Protein AF-X0SXE2-F1 (afdb_monomer_lite)

Organism: NCBI:txid412755

Secondary structure (DSSP, 8-state):
---------GGGHHHHHHIIIIITTTT-GGGTT-TTGGGG--S-HHHHHT--HHHHHHHHHHHHHH-

Radius of gyration: 12.99 Å; chains: 1; bounding box: 32×31×31 Å

Sequence (67 aa):
MDLIIKELTPGLIKDFLNFFDNIAFSDNPEWGGCYCHFYHFPGNMEDWEQATKEKNRNATITLIKEE

Structure (mmCIF, N/CA/C/O backbone):
data_AF-X0SXE2-F1
#
_entry.id   AF-X0SXE2-F1
#
loop_
_atom_site.group_PDB
_atom_site.id
_atom_site.type_symbol
_atom_site.label_atom_id
_atom_site.label_alt_id
_atom_site.label_comp_id
_atom_site.label_asym_id
_atom_site.label_entity_id
_atom_site.label_seq_id
_atom_site.pdbx_PDB_ins_code
_atom_site.Cartn_x
_atom_site.Cartn_y
_atom_site.Cartn_z
_atom_site.occupancy
_atom_site.B_iso_or_equiv
_atom_site.auth_seq_id
_atom_site.auth_comp_id
_atom_site.auth_asym_id
_atom_site.auth_atom_id
_atom_site.pdbx_PDB_model_num
ATOM 1 N N . MET A 1 1 ? -26.410 -5.801 12.656 1.00 69.19 1 MET A N 1
ATOM 2 C CA . MET A 1 1 ? -24.975 -5.573 12.413 1.00 69.19 1 MET A CA 1
ATOM 3 C C . MET A 1 1 ? -24.864 -4.122 12.019 1.00 69.19 1 MET A C 1
ATOM 5 O O . MET A 1 1 ? -25.358 -3.778 10.953 1.00 69.19 1 MET A O 1
ATOM 9 N N . ASP A 1 2 ? -24.312 -3.289 12.891 1.00 89.62 2 ASP A N 1
ATOM 10 C CA . ASP A 1 2 ? -24.144 -1.870 12.595 1.00 89.62 2 ASP A CA 1
ATOM 11 C C . ASP A 1 2 ? -22.794 -1.694 11.904 1.00 89.62 2 ASP A C 1
ATOM 13 O O . ASP A 1 2 ? -21.740 -1.897 12.506 1.00 89.62 2 ASP A O 1
ATOM 17 N N . LEU A 1 3 ? -22.835 -1.405 10.604 1.00 93.06 3 LEU A N 1
ATOM 18 C CA . LEU A 1 3 ? -21.650 -1.129 9.802 1.00 93.06 3 LEU A CA 1
ATOM 19 C C . LEU A 1 3 ? -21.414 0.383 9.786 1.00 93.06 3 LEU A C 1
ATOM 21 O O . LEU A 1 3 ? -22.296 1.145 9.394 1.00 93.06 3 LEU A O 1
ATOM 25 N N . ILE A 1 4 ? -20.217 0.810 10.183 1.00 93.88 4 ILE A N 1
ATOM 26 C CA . ILE A 1 4 ? -19.804 2.215 10.137 1.00 93.88 4 ILE A CA 1
ATOM 27 C C . ILE A 1 4 ? -18.778 2.372 9.019 1.00 93.88 4 ILE A C 1
ATOM 29 O O . ILE A 1 4 ? -17.698 1.785 9.081 1.00 93.88 4 ILE A O 1
ATOM 33 N N . ILE A 1 5 ? -19.110 3.181 8.015 1.00 94.69 5 ILE A N 1
ATOM 34 C CA . ILE A 1 5 ? -18.208 3.543 6.917 1.00 94.69 5 ILE A CA 1
ATOM 35 C C . ILE A 1 5 ? -17.487 4.837 7.303 1.00 94.69 5 ILE A C 1
ATOM 3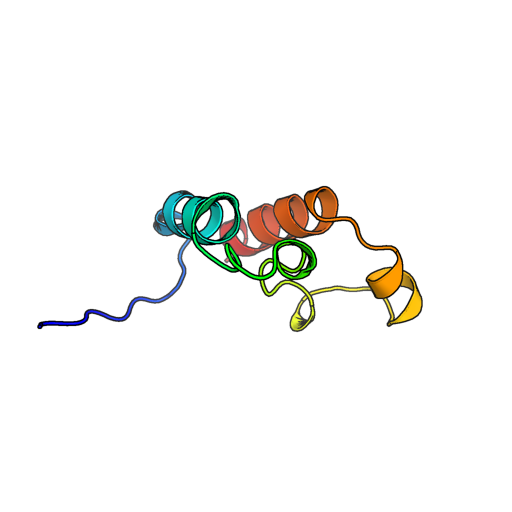7 O O . ILE A 1 5 ? -18.120 5.780 7.778 1.00 94.69 5 ILE A O 1
ATOM 41 N N . LYS A 1 6 ? -16.164 4.873 7.127 1.00 94.25 6 LYS A N 1
ATOM 42 C CA . LYS A 1 6 ? -15.316 6.029 7.438 1.00 94.25 6 LYS A CA 1
ATOM 43 C C . LYS A 1 6 ? -14.434 6.361 6.244 1.00 94.25 6 LYS A C 1
ATOM 45 O O . LYS A 1 6 ? -14.015 5.462 5.520 1.00 94.25 6 LYS A O 1
ATOM 50 N N . GLU A 1 7 ? -14.142 7.643 6.083 1.00 95.06 7 GLU A N 1
ATOM 51 C CA . GLU A 1 7 ? -13.093 8.121 5.187 1.00 95.06 7 GLU A CA 1
ATOM 52 C C . GLU A 1 7 ? -11.718 7.620 5.649 1.00 95.06 7 GLU A C 1
ATOM 54 O O . GLU A 1 7 ? -11.462 7.506 6.854 1.00 95.06 7 GLU A O 1
ATOM 59 N N . LEU A 1 8 ? -10.838 7.309 4.695 1.00 94.56 8 LEU A N 1
ATOM 60 C CA . LEU A 1 8 ? -9.465 6.906 4.976 1.00 94.56 8 LEU A CA 1
ATOM 61 C C . LEU A 1 8 ? -8.636 8.146 5.326 1.00 94.56 8 LEU A C 1
ATOM 63 O O . LEU A 1 8 ? -8.244 8.898 4.450 1.00 94.56 8 LEU A O 1
ATOM 67 N N . THR A 1 9 ? -8.357 8.336 6.612 1.00 95.81 9 THR A N 1
ATOM 68 C CA . THR A 1 9 ? -7.508 9.429 7.115 1.00 95.81 9 THR A CA 1
ATOM 69 C C . THR A 1 9 ? -6.128 8.903 7.527 1.00 95.81 9 THR A C 1
ATOM 71 O O . THR A 1 9 ? -5.996 7.696 7.785 1.00 95.81 9 THR A O 1
ATOM 74 N N . PRO A 1 10 ? -5.111 9.772 7.719 1.00 96.94 10 PRO A N 1
ATOM 75 C CA . PRO A 1 10 ? -3.818 9.364 8.276 1.00 96.94 10 PRO A CA 1
ATOM 76 C C . PRO A 1 10 ? -3.926 8.527 9.563 1.00 96.94 10 PRO A C 1
ATOM 78 O O . PRO A 1 10 ? -3.114 7.631 9.806 1.00 96.94 10 PRO A O 1
ATOM 81 N N . GLY A 1 11 ? -4.955 8.775 10.385 1.00 96.69 11 GLY A N 1
ATOM 82 C CA . GLY A 1 11 ? -5.212 8.035 11.623 1.00 96.69 11 GLY A CA 1
ATOM 83 C C . GLY A 1 11 ? -5.585 6.559 11.424 1.00 96.69 11 GLY A C 1
ATOM 84 O O . GLY A 1 11 ? -5.380 5.763 12.338 1.00 96.69 11 GLY A O 1
ATOM 85 N N . LEU A 1 12 ? -6.080 6.178 10.242 1.00 96.56 12 LEU A N 1
ATOM 86 C CA . LEU A 1 12 ? -6.519 4.815 9.905 1.00 96.56 12 LEU A CA 1
ATOM 87 C C . LEU A 1 12 ? -5.493 4.031 9.071 1.00 96.56 12 LEU A C 1
ATOM 89 O O . LEU A 1 12 ? -5.747 2.892 8.679 1.00 96.56 12 LEU A O 1
ATOM 93 N N . ILE A 1 13 ? -4.306 4.596 8.826 1.00 97.25 13 ILE A N 1
ATOM 94 C CA . ILE A 1 13 ? -3.281 3.981 7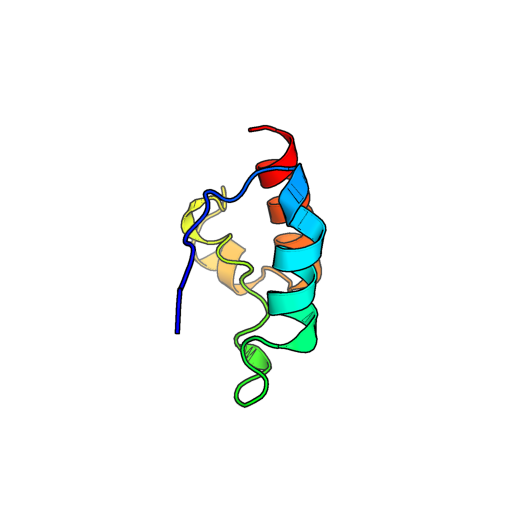.971 1.00 97.25 13 ILE A CA 1
ATOM 95 C C . ILE A 1 13 ? -2.876 2.574 8.430 1.00 97.25 13 ILE A C 1
ATOM 97 O O . ILE A 1 13 ? -2.623 1.698 7.609 1.00 97.25 13 ILE A O 1
ATOM 101 N N . LYS A 1 14 ? -2.827 2.325 9.744 1.00 97.56 14 LYS A N 1
ATOM 102 C CA . LYS A 1 14 ? -2.453 1.009 10.282 1.00 97.56 14 LYS A CA 1
ATOM 103 C C . LYS A 1 14 ? -3.503 -0.050 9.964 1.00 97.56 14 LYS A C 1
ATOM 105 O O . LYS A 1 14 ? -3.130 -1.162 9.603 1.00 97.56 14 LYS A O 1
ATOM 110 N N . ASP A 1 15 ? -4.780 0.305 10.068 1.00 97.31 15 ASP A N 1
ATOM 111 C CA . ASP A 1 15 ? -5.888 -0.598 9.756 1.00 97.31 15 ASP A CA 1
ATOM 112 C C . ASP A 1 15 ? -5.919 -0.909 8.258 1.00 97.31 15 ASP A C 1
ATOM 114 O O . ASP A 1 15 ? -6.021 -2.073 7.872 1.00 97.31 15 ASP A O 1
ATOM 118 N N . PHE A 1 16 ? -5.728 0.116 7.420 1.00 96.81 16 PHE A N 1
ATOM 119 C CA . PHE A 1 16 ? -5.596 -0.033 5.971 1.00 96.81 16 PHE A CA 1
ATOM 120 C C . PHE A 1 16 ? -4.448 -0.982 5.600 1.00 96.81 16 PHE A C 1
ATOM 122 O O . PHE A 1 16 ? -4.656 -1.956 4.879 1.00 96.81 16 PHE A O 1
ATOM 129 N N . LEU A 1 17 ? -3.245 -0.748 6.135 1.00 97.06 17 LEU A N 1
ATOM 130 C CA . LEU A 1 17 ? -2.086 -1.594 5.847 1.00 97.06 17 LEU A CA 1
ATOM 131 C C . LEU A 1 17 ? -2.290 -3.023 6.345 1.00 97.06 17 LEU A C 1
ATOM 133 O O . LEU A 1 17 ? -2.010 -3.956 5.605 1.00 97.06 17 LEU A O 1
ATOM 137 N N . ASN A 1 18 ? -2.820 -3.212 7.555 1.00 97.19 18 ASN A N 1
ATOM 138 C CA . ASN A 1 18 ? -3.102 -4.548 8.071 1.00 97.19 18 ASN A CA 1
ATOM 139 C C . ASN A 1 18 ? -4.118 -5.299 7.199 1.00 97.19 18 ASN A C 1
ATOM 141 O O . ASN A 1 18 ? -3.951 -6.495 6.964 1.00 97.19 18 ASN A O 1
ATOM 145 N N . PHE A 1 19 ? -5.145 -4.605 6.701 1.00 96.19 19 PHE A N 1
ATOM 146 C CA . PHE A 1 19 ? -6.107 -5.201 5.786 1.00 96.19 19 PHE A CA 1
ATOM 147 C C . PHE A 1 19 ? -5.409 -5.719 4.525 1.00 96.19 19 PHE A C 1
ATOM 149 O O . PHE A 1 19 ? -5.516 -6.904 4.241 1.00 96.19 19 PHE A O 1
ATOM 156 N N . PHE A 1 20 ? -4.629 -4.897 3.822 1.00 96.31 20 PHE A N 1
ATOM 157 C CA . PHE A 1 20 ? -3.934 -5.331 2.599 1.00 96.31 20 PHE A CA 1
ATOM 158 C C . PHE A 1 20 ? -2.780 -6.317 2.836 1.00 96.31 20 PHE A C 1
ATOM 160 O O . PHE A 1 20 ? -2.501 -7.150 1.976 1.00 96.31 20 PHE A O 1
ATOM 167 N N . ASP A 1 21 ? -2.096 -6.228 3.977 1.00 95.12 21 ASP A N 1
ATOM 168 C CA . ASP A 1 21 ? -0.938 -7.071 4.275 1.00 95.12 21 ASP A CA 1
ATOM 169 C C . ASP A 1 21 ? -1.364 -8.486 4.708 1.00 95.12 21 ASP A C 1
ATOM 171 O O . ASP A 1 21 ? -0.646 -9.438 4.401 1.00 95.12 21 ASP A O 1
ATOM 175 N N . ASN A 1 22 ? -2.516 -8.631 5.384 1.00 94.31 22 ASN A N 1
ATOM 176 C CA . ASN A 1 22 ? -2.871 -9.870 6.092 1.00 94.31 22 ASN A CA 1
ATOM 177 C C . ASN A 1 22 ? -4.288 -10.413 5.839 1.00 94.31 22 ASN A C 1
ATOM 179 O O . ASN A 1 22 ? -4.531 -11.580 6.138 1.00 94.31 22 ASN A O 1
ATOM 183 N N . ILE A 1 23 ? -5.239 -9.594 5.378 1.00 95.44 23 ILE A N 1
ATOM 184 C CA . ILE A 1 23 ? -6.667 -9.969 5.333 1.00 95.44 23 ILE A CA 1
ATOM 185 C C . ILE A 1 23 ? -7.176 -10.030 3.895 1.00 95.44 23 ILE A C 1
ATOM 187 O O . ILE A 1 23 ? -7.763 -11.023 3.471 1.00 95.44 23 ILE A O 1
ATOM 191 N N . ALA A 1 24 ? -6.977 -8.951 3.146 1.00 93.94 24 ALA A N 1
ATOM 192 C CA . ALA A 1 24 ? -7.388 -8.848 1.765 1.00 93.94 24 ALA A CA 1
ATOM 193 C C . ALA A 1 24 ? -6.614 -9.859 0.921 1.00 93.94 24 ALA A C 1
ATOM 195 O O . ALA A 1 24 ? -5.414 -10.057 1.108 1.00 93.94 24 ALA A O 1
ATOM 196 N N . PHE A 1 25 ? -7.308 -10.454 -0.046 1.00 93.25 25 PHE A N 1
ATOM 197 C CA . PHE A 1 25 ? -6.701 -11.337 -1.040 1.00 93.25 25 PHE A CA 1
ATOM 198 C C . PHE A 1 25 ? -6.012 -12.584 -0.457 1.00 93.25 25 PHE A C 1
ATOM 200 O O . PHE A 1 25 ? -5.126 -13.138 -1.100 1.00 93.25 25 PHE A O 1
ATOM 207 N N . SER A 1 26 ? -6.437 -13.072 0.717 1.00 92.38 26 SER A N 1
ATOM 208 C CA . SER A 1 26 ? -5.937 -14.333 1.297 1.00 92.38 26 SER A CA 1
ATOM 209 C C . SER A 1 26 ? -6.035 -15.517 0.330 1.00 92.38 26 SER A C 1
ATOM 211 O O . SER A 1 26 ? -5.178 -16.397 0.338 1.00 92.38 26 SER A O 1
ATOM 213 N N . ASP A 1 27 ? -7.060 -15.501 -0.523 1.00 95.00 27 ASP A N 1
ATOM 214 C CA . ASP A 1 27 ? -7.330 -16.549 -1.505 1.00 95.00 27 ASP A CA 1
ATOM 215 C C . ASP A 1 27 ? -6.633 -16.292 -2.855 1.00 95.00 27 ASP A C 1
ATOM 217 O O . ASP A 1 27 ? -6.557 -17.202 -3.674 1.00 95.00 27 ASP A O 1
ATOM 221 N N . ASN A 1 28 ? -6.128 -15.070 -3.093 1.00 93.62 28 ASN A N 1
ATOM 222 C CA . ASN A 1 28 ? -5.462 -14.645 -4.339 1.00 93.62 28 ASN A CA 1
ATOM 223 C C . ASN A 1 28 ? -4.269 -13.707 -4.034 1.00 93.62 28 ASN A C 1
ATOM 225 O O . ASN A 1 28 ? -4.331 -12.507 -4.331 1.00 93.62 28 ASN A O 1
ATOM 229 N N . PRO A 1 29 ? -3.195 -14.197 -3.381 1.00 88.81 29 PRO A N 1
ATOM 230 C CA . PRO A 1 29 ? -2.125 -13.348 -2.845 1.00 88.81 29 PRO A CA 1
ATOM 231 C C . PRO A 1 29 ? -1.440 -12.447 -3.882 1.00 88.81 29 PRO A C 1
ATOM 233 O O . PRO A 1 29 ? -0.922 -11.382 -3.537 1.00 88.81 29 PRO A O 1
ATOM 236 N N . GLU A 1 30 ? -1.453 -12.844 -5.154 1.00 88.44 30 GLU A N 1
ATOM 237 C CA . GLU A 1 30 ? -0.912 -12.082 -6.276 1.00 88.44 30 GLU A CA 1
ATOM 238 C C . GLU A 1 30 ? -1.646 -10.753 -6.532 1.00 88.44 30 GLU A C 1
ATOM 240 O O . GLU A 1 30 ? -1.066 -9.842 -7.121 1.00 88.44 30 GLU A O 1
ATOM 245 N N . TRP A 1 31 ? -2.877 -10.582 -6.034 1.00 89.69 31 TRP A N 1
ATOM 246 C CA . TRP A 1 31 ? -3.627 -9.319 -6.135 1.00 89.69 31 TRP A CA 1
ATOM 247 C C . TRP A 1 31 ? -3.296 -8.326 -5.012 1.00 89.69 31 TRP A C 1
ATOM 249 O O . TRP A 1 31 ? -3.564 -7.130 -5.139 1.00 89.69 31 TRP A O 1
ATOM 259 N N . GLY A 1 32 ? -2.646 -8.778 -3.934 1.00 91.31 32 GLY A N 1
ATOM 260 C CA . GLY A 1 32 ? -2.323 -7.968 -2.751 1.00 91.31 32 GLY A CA 1
ATOM 261 C C . GLY A 1 32 ? -1.203 -6.935 -2.946 1.00 91.31 32 GLY A C 1
ATOM 262 O O . GLY A 1 32 ? -0.682 -6.400 -1.969 1.00 91.31 32 GLY A O 1
ATOM 263 N N . GLY A 1 33 ? -0.784 -6.683 -4.189 1.00 94.62 33 GLY A N 1
ATOM 264 C CA . GLY A 1 33 ? 0.286 -5.746 -4.535 1.00 94.62 33 GLY A CA 1
ATOM 265 C C . GLY A 1 33 ? -0.163 -4.307 -4.793 1.00 94.6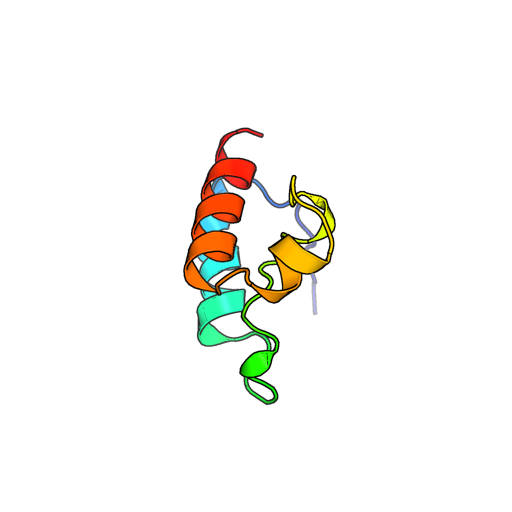2 33 GLY A C 1
ATOM 266 O O . GLY A 1 33 ? 0.683 -3.416 -4.852 1.00 94.62 33 GLY A O 1
ATOM 267 N N . CYS A 1 34 ? -1.463 -4.063 -4.988 1.00 94.88 34 CYS A N 1
ATOM 268 C CA . CYS A 1 34 ? -1.931 -2.795 -5.549 1.00 94.88 34 CYS A CA 1
ATOM 269 C C . CYS A 1 34 ? -2.107 -1.675 -4.516 1.00 94.88 34 CYS A C 1
ATOM 271 O O . CYS A 1 34 ? -1.896 -0.520 -4.869 1.00 94.88 34 CYS A O 1
ATOM 273 N N . TYR A 1 35 ? -2.516 -1.990 -3.278 1.00 96.62 35 TYR A N 1
ATOM 274 C CA . TYR A 1 35 ? -2.901 -1.016 -2.237 1.00 96.62 35 TYR A CA 1
ATOM 275 C C . TYR A 1 35 ? -3.850 0.091 -2.741 1.00 96.62 35 TYR A C 1
ATOM 277 O O . TYR A 1 35 ? -3.786 1.225 -2.280 1.00 96.62 35 TYR A O 1
ATOM 285 N N . CYS A 1 36 ? -4.696 -0.214 -3.734 1.00 94.50 36 CYS A N 1
ATOM 286 C CA . CYS A 1 36 ? -5.516 0.766 -4.462 1.00 94.50 36 CYS A CA 1
ATOM 287 C C . CYS A 1 36 ? -4.732 1.963 -5.050 1.00 94.50 36 CYS A C 1
ATOM 289 O O . CYS A 1 36 ? -5.326 2.975 -5.410 1.00 94.50 36 CYS A O 1
ATOM 291 N N . HIS A 1 37 ? -3.412 1.840 -5.208 1.00 95.50 37 HIS A N 1
ATOM 292 C CA . HIS A 1 37 ? -2.525 2.918 -5.642 1.00 95.50 37 HIS A CA 1
ATOM 293 C C . HIS A 1 37 ? -2.616 3.231 -7.140 1.00 95.50 37 HIS A C 1
ATOM 295 O O . HIS A 1 37 ? -2.230 4.317 -7.551 1.00 95.50 37 HIS A O 1
ATOM 301 N N . PHE A 1 38 ? -3.137 2.310 -7.960 1.00 95.62 38 PHE A N 1
ATOM 302 C CA . PHE A 1 38 ? -3.135 2.412 -9.427 1.00 95.62 38 PHE A CA 1
ATOM 303 C C . PHE A 1 38 ? -3.625 3.768 -9.956 1.00 95.62 38 PHE A C 1
ATOM 305 O O . PHE A 1 38 ? -2.984 4.363 -10.813 1.00 95.62 38 PHE A O 1
ATOM 312 N N . TYR A 1 39 ? -4.723 4.296 -9.411 1.00 93.56 39 TYR A N 1
ATOM 313 C CA . TYR A 1 39 ? -5.303 5.565 -9.870 1.00 93.56 39 TYR A CA 1
ATOM 314 C C . TYR A 1 39 ? -4.508 6.810 -9.451 1.00 93.56 39 TYR A C 1
ATOM 316 O O . TYR A 1 39 ? -4.741 7.890 -9.986 1.00 93.56 39 TYR A O 1
ATOM 324 N N . HIS A 1 40 ? -3.573 6.660 -8.515 1.00 94.31 40 HIS A N 1
ATOM 325 C CA . HIS A 1 40 ? -2.657 7.708 -8.065 1.00 94.31 40 HIS A CA 1
ATOM 326 C C . HIS A 1 40 ? -1.231 7.487 -8.579 1.00 94.31 40 HIS A C 1
ATOM 328 O O . HIS A 1 40 ? -0.332 8.268 -8.269 1.00 94.31 40 HIS A O 1
ATOM 334 N N . PHE A 1 41 ? -1.006 6.410 -9.331 1.00 95.94 41 PHE A N 1
ATOM 335 C CA . PHE A 1 41 ? 0.302 6.067 -9.845 1.00 95.94 41 PHE A CA 1
ATOM 336 C C . PHE A 1 41 ? 0.699 7.064 -10.948 1.00 95.94 41 PHE A C 1
ATOM 338 O O . PHE A 1 41 ? -0.054 7.247 -11.903 1.00 95.94 41 PHE A O 1
ATOM 345 N N . PRO A 1 42 ? 1.864 7.727 -10.845 1.00 93.06 42 PRO A N 1
ATOM 346 C CA . PRO A 1 42 ? 2.247 8.788 -11.779 1.00 93.06 42 PRO A CA 1
ATOM 347 C C . PRO A 1 42 ? 2.805 8.276 -13.118 1.00 93.06 42 PRO A C 1
ATOM 349 O O . PRO A 1 42 ? 2.991 9.073 -14.037 1.00 93.06 42 PRO A O 1
ATOM 352 N N . GLY A 1 43 ? 3.134 6.984 -13.217 1.00 94.62 43 GLY A N 1
ATOM 353 C CA . GLY A 1 43 ? 3.704 6.366 -14.417 1.00 94.62 43 GLY A CA 1
ATOM 354 C C . GLY A 1 43 ? 2.652 5.877 -15.414 1.00 94.62 43 GLY A C 1
ATOM 355 O O . GLY A 1 43 ? 1.446 6.015 -15.209 1.00 94.62 43 GLY A O 1
ATOM 356 N N . ASN A 1 44 ? 3.119 5.285 -16.510 1.00 97.19 44 ASN A N 1
ATOM 357 C CA . ASN A 1 44 ? 2.255 4.660 -17.511 1.00 97.19 44 ASN A CA 1
ATOM 358 C C . ASN A 1 44 ? 1.960 3.176 -17.170 1.00 97.19 44 ASN A C 1
ATOM 360 O O . ASN A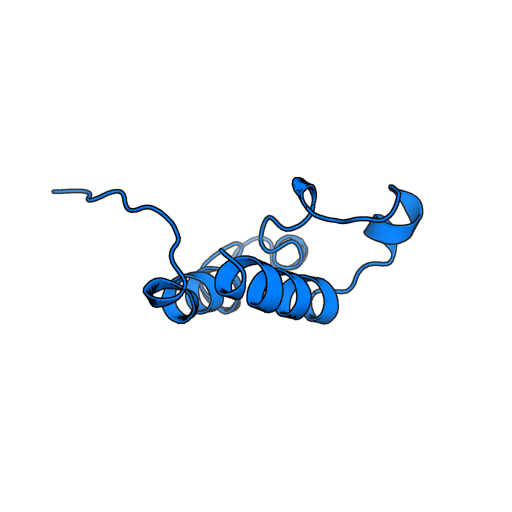 1 44 ? 2.326 2.677 -16.107 1.00 97.19 44 ASN A O 1
ATOM 364 N N . MET A 1 45 ? 1.282 2.458 -18.073 1.00 96.00 45 MET A N 1
ATOM 365 C CA . MET A 1 45 ? 0.941 1.044 -17.859 1.00 96.00 45 MET A CA 1
ATOM 366 C C . MET A 1 45 ? 2.173 0.125 -17.800 1.00 96.00 45 MET A C 1
ATOM 368 O O . MET A 1 45 ? 2.200 -0.796 -16.991 1.00 96.00 45 MET A O 1
ATOM 372 N N . GLU A 1 46 ? 3.203 0.388 -18.606 1.00 97.06 46 GLU A N 1
ATOM 373 C CA . GLU A 1 46 ? 4.459 -0.375 -18.587 1.00 97.06 46 GLU A CA 1
ATOM 374 C C . GLU A 1 46 ? 5.180 -0.195 -17.243 1.00 97.06 46 GLU A C 1
ATOM 376 O O . GLU A 1 46 ? 5.623 -1.169 -16.634 1.00 97.06 46 GLU A O 1
ATOM 381 N N . ASP A 1 47 ? 5.209 1.034 -16.718 1.00 96.88 47 ASP A N 1
ATOM 382 C CA . ASP A 1 47 ? 5.749 1.323 -15.386 1.00 96.88 47 ASP A CA 1
ATOM 383 C C . ASP A 1 47 ? 4.957 0.597 -14.283 1.00 96.88 47 ASP A C 1
ATOM 385 O O . ASP A 1 47 ? 5.541 0.106 -13.312 1.00 96.88 47 ASP A O 1
ATOM 389 N N . TRP A 1 48 ? 3.628 0.517 -14.426 1.00 96.12 48 TRP A N 1
ATOM 390 C CA . TRP A 1 48 ? 2.754 -0.176 -13.478 1.00 96.12 48 TRP A CA 1
ATOM 391 C C . TRP A 1 48 ? 2.981 -1.689 -13.474 1.00 96.12 48 TRP A C 1
ATOM 393 O O . TRP A 1 48 ? 3.048 -2.296 -12.406 1.00 96.12 48 TRP A O 1
ATOM 403 N N . GLU A 1 49 ? 3.150 -2.301 -14.645 1.00 94.81 49 GLU A N 1
ATOM 404 C CA . GLU A 1 49 ? 3.448 -3.733 -14.769 1.00 94.81 49 GLU A CA 1
ATOM 405 C C . GLU A 1 49 ? 4.766 -4.121 -14.079 1.00 94.81 49 GLU A C 1
ATOM 407 O O . GLU A 1 49 ? 4.911 -5.249 -13.610 1.00 94.81 49 GLU A O 1
ATOM 412 N N . GLN A 1 50 ? 5.710 -3.180 -13.962 1.00 95.56 50 GLN A N 1
ATOM 413 C CA . GLN A 1 50 ? 6.981 -3.360 -13.252 1.00 95.56 50 GLN A CA 1
ATOM 414 C C . GLN A 1 50 ? 6.937 -2.905 -11.780 1.00 95.56 50 GLN A C 1
ATOM 416 O O . GLN A 1 50 ? 7.939 -3.012 -11.057 1.00 95.56 50 GLN A O 1
ATOM 421 N N . ALA A 1 51 ? 5.812 -2.363 -11.305 1.00 95.56 51 ALA A N 1
ATOM 422 C CA . ALA A 1 51 ? 5.682 -1.877 -9.939 1.00 95.56 51 ALA A CA 1
ATOM 423 C C . ALA A 1 51 ? 5.692 -3.038 -8.935 1.00 95.56 51 ALA A C 1
ATOM 425 O O . ALA A 1 51 ? 5.046 -4.070 -9.111 1.00 95.56 51 ALA A O 1
ATOM 426 N N . THR A 1 52 ? 6.423 -2.865 -7.833 1.00 96.25 52 THR A N 1
ATOM 427 C CA . THR A 1 52 ? 6.495 -3.881 -6.779 1.00 96.25 52 THR A CA 1
ATOM 428 C C . THR A 1 52 ? 5.483 -3.591 -5.677 1.00 96.25 52 THR A C 1
ATOM 430 O O . THR A 1 52 ? 5.177 -2.431 -5.387 1.00 96.25 52 THR A O 1
ATOM 433 N N . LYS A 1 53 ? 5.036 -4.648 -4.983 1.00 95.62 53 LYS A N 1
ATOM 434 C CA . LYS A 1 53 ? 4.206 -4.543 -3.770 1.00 95.62 53 LYS A CA 1
ATOM 435 C C . LYS A 1 53 ? 4.780 -3.524 -2.780 1.00 95.62 53 LYS A C 1
ATOM 437 O O . LYS A 1 53 ? 4.055 -2.677 -2.274 1.00 95.62 53 LYS A O 1
ATOM 442 N N . GLU A 1 54 ? 6.088 -3.575 -2.533 1.00 97.19 54 GLU A N 1
ATOM 443 C CA . GLU A 1 54 ? 6.771 -2.668 -1.606 1.00 97.19 54 GLU A CA 1
ATOM 444 C C . GLU A 1 54 ? 6.732 -1.203 -2.067 1.00 97.19 54 GLU A C 1
ATOM 446 O O . GLU A 1 54 ? 6.435 -0.316 -1.264 1.00 97.19 54 GLU A O 1
ATOM 451 N N . LYS A 1 55 ? 6.975 -0.937 -3.359 1.00 97.00 55 LYS A N 1
ATOM 452 C CA . LYS A 1 55 ? 6.888 0.421 -3.918 1.00 97.00 55 LYS A CA 1
ATOM 453 C C . LYS A 1 55 ? 5.474 0.980 -3.780 1.00 97.00 55 LYS A C 1
ATOM 455 O O . LYS A 1 55 ? 5.316 2.083 -3.263 1.00 97.00 55 LYS A O 1
ATOM 460 N N . ASN A 1 56 ? 4.463 0.198 -4.156 1.00 97.44 56 ASN A N 1
ATOM 461 C CA . ASN A 1 56 ? 3.059 0.603 -4.053 1.00 97.44 56 ASN A CA 1
ATOM 462 C C . ASN A 1 56 ? 2.645 0.847 -2.598 1.00 97.44 56 ASN A C 1
ATOM 464 O O . ASN A 1 56 ? 1.983 1.842 -2.299 1.00 97.44 56 ASN A O 1
ATOM 468 N N . ARG A 1 57 ? 3.087 -0.015 -1.675 1.00 97.56 57 ARG A N 1
ATOM 469 C CA . ARG A 1 57 ? 2.845 0.140 -0.236 1.00 97.56 57 ARG A CA 1
ATOM 470 C C . ARG A 1 57 ? 3.406 1.459 0.285 1.00 97.56 57 ARG A C 1
ATOM 472 O O . ARG A 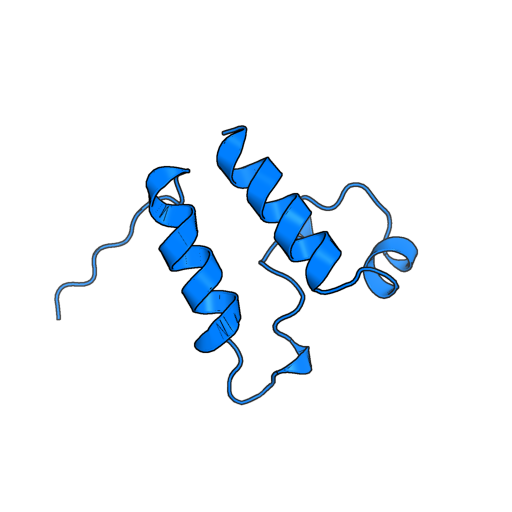1 57 ? 2.700 2.206 0.955 1.00 97.56 57 ARG A O 1
ATOM 479 N N . ASN A 1 58 ? 4.664 1.760 -0.031 1.00 97.81 58 ASN A N 1
ATOM 480 C CA . ASN A 1 58 ? 5.329 2.973 0.439 1.00 97.81 58 ASN A CA 1
ATOM 481 C C . ASN A 1 58 ? 4.739 4.239 -0.197 1.00 97.81 58 ASN A C 1
ATOM 483 O O . ASN A 1 58 ? 4.502 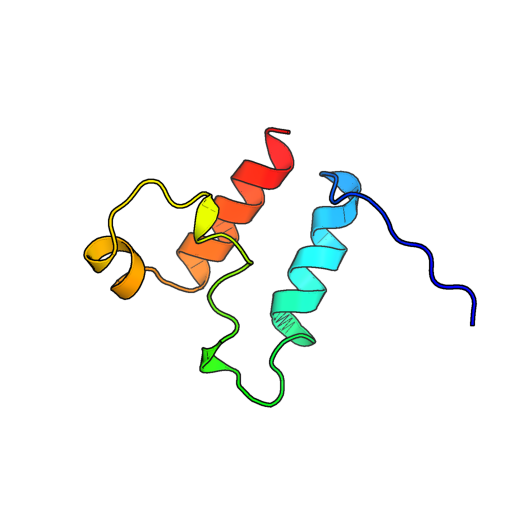5.210 0.515 1.00 97.81 58 ASN A O 1
ATOM 487 N N . ALA A 1 59 ? 4.437 4.215 -1.498 1.00 97.12 59 ALA A N 1
ATOM 488 C CA . ALA A 1 59 ? 3.797 5.338 -2.181 1.00 97.12 59 ALA A CA 1
ATOM 489 C C . ALA A 1 59 ? 2.403 5.640 -1.606 1.00 97.12 59 ALA A C 1
ATOM 491 O O . ALA A 1 59 ? 2.078 6.795 -1.346 1.00 97.12 59 ALA A O 1
ATOM 492 N N . THR A 1 60 ? 1.616 4.601 -1.310 1.00 97.31 60 THR A N 1
ATOM 493 C CA . THR A 1 60 ? 0.303 4.750 -0.660 1.00 97.31 60 THR A CA 1
ATOM 494 C C . THR A 1 60 ? 0.427 5.320 0.753 1.00 97.31 60 THR A C 1
ATOM 496 O O . THR A 1 60 ? -0.371 6.162 1.149 1.00 97.31 60 THR A O 1
ATOM 499 N N . ILE A 1 61 ? 1.449 4.910 1.517 1.00 97.69 61 ILE A N 1
ATOM 500 C CA . ILE A 1 61 ? 1.724 5.476 2.847 1.00 97.69 61 ILE A CA 1
ATOM 501 C C . ILE A 1 61 ? 2.022 6.972 2.766 1.00 97.69 61 ILE A C 1
ATOM 503 O O . ILE A 1 61 ? 1.575 7.717 3.636 1.00 97.69 61 ILE A O 1
ATOM 507 N N . THR A 1 62 ? 2.803 7.395 1.772 1.00 96.88 62 THR A N 1
ATOM 508 C CA . THR A 1 62 ? 3.096 8.812 1.540 1.00 96.88 62 THR A CA 1
ATOM 509 C C . THR A 1 62 ? 1.821 9.568 1.182 1.00 96.88 62 THR A C 1
ATOM 511 O O . THR A 1 62 ? 1.495 10.524 1.873 1.00 96.88 62 THR A O 1
ATOM 514 N N . LEU A 1 63 ? 1.049 9.070 0.210 1.00 95.44 63 LEU A N 1
ATOM 515 C CA . LEU A 1 63 ? -0.203 9.690 -0.234 1.00 95.44 63 LEU A CA 1
ATOM 516 C C . LEU A 1 63 ? -1.192 9.904 0.922 1.00 95.44 63 LEU A C 1
ATOM 518 O O . LEU A 1 63 ? -1.652 11.016 1.138 1.00 95.44 63 LEU A O 1
ATOM 522 N N . ILE A 1 64 ? -1.451 8.866 1.727 1.00 95.75 64 ILE A N 1
ATOM 523 C CA . ILE A 1 64 ? -2.384 8.943 2.867 1.00 95.75 64 ILE A CA 1
ATOM 524 C C . ILE A 1 64 ? -1.920 9.950 3.932 1.00 95.75 64 ILE A C 1
ATOM 526 O O . ILE A 1 64 ? -2.737 10.426 4.708 1.00 95.75 64 ILE A O 1
ATOM 530 N N . LYS A 1 65 ? -0.618 10.238 4.034 1.00 93.56 65 LYS A N 1
ATOM 531 C CA . LYS A 1 65 ? -0.073 11.190 5.019 1.00 93.56 65 LYS A CA 1
ATOM 532 C C . LYS A 1 65 ? -0.034 12.634 4.521 1.00 93.56 65 LYS A C 1
ATOM 534 O O . LYS A 1 65 ? 0.190 13.519 5.343 1.00 93.56 65 LYS A O 1
ATOM 539 N N . GLU A 1 66 ? -0.142 12.842 3.214 1.00 86.19 66 GLU A N 1
ATOM 540 C CA . GLU A 1 66 ? -0.102 14.160 2.577 1.00 86.19 66 GLU A CA 1
ATOM 541 C C . GLU A 1 66 ? -1.499 14.787 2.416 1.00 86.19 66 GLU A C 1
ATOM 543 O O . GLU A 1 66 ? -1.576 15.993 2.181 1.00 86.19 66 GLU A O 1
ATOM 548 N N . GLU A 1 67 ? -2.572 14.001 2.584 1.00 64.31 67 GLU A N 1
ATOM 549 C CA . GLU A 1 67 ? -3.965 14.477 2.720 1.00 64.31 67 GLU A CA 1
ATOM 550 C C . GLU A 1 67 ? -4.303 14.960 4.141 1.00 64.31 67 GLU A C 1
ATOM 552 O O . GLU A 1 67 ? -4.988 16.004 4.250 1.00 64.31 67 GLU A O 1
#

Foldseek 3Di:
DDDDDDDLALVCLVVLCCCLVPPPCPVNVVVSQQSVCVVVDPDDPVVVVVRGSVNNSVVVNVVRHVD

pLDDT: mean 94.22, std 5.38, range [64.31, 97.81]